Protein AF-A0A821U0D2-F1 (afdb_monomer_lite)

Sequence (69 aa):
TQGCGSNMIRCNIQCRFGFERDPNGCEICRCVEPCQRQQCPTGYQCVVIPEQTQCLQAPCPVPRVECQP

Secondary structure (DSSP, 8-state):
-----S---------TT-EEE-TTS-EEEEE--TTTT--PPTT-EEEEE---S--SSSSPPPPEEEEE-

Foldseek 3Di:
DPPQPPCPPPQPDDALQAFDADPVRHGDNHHDPVCPPDDDPPPWDKDFACFPPDDPDPPGDRTDIDTHD

pLDDT: mean 81.2, std 12.05, range [47.25, 95.75]

InterPro domains:
  IPR004094 Antistasin-like domain [PF02822] (9-31)
  IPR004094 Antistasin-like domain [PS51252] (5-31)
  IPR011061 Hirudin/antistatin [SSF57262] (7-32)

Radius of gyration: 15.73 Å; chains: 1; bounding box: 34×36×37 Å

Structure (mmCIF, N/CA/C/O backbone):
data_AF-A0A821U0D2-F1
#
_entry.id   AF-A0A821U0D2-F1
#
loop_
_atom_site.group_PDB
_atom_site.id
_atom_site.type_symbol
_atom_site.label_atom_id
_atom_site.label_alt_id
_atom_site.label_comp_id
_atom_site.label_asym_id
_atom_site.label_entity_id
_atom_site.label_seq_id
_atom_site.pdbx_PDB_ins_code
_atom_site.Cartn_x
_atom_site.Cartn_y
_atom_site.Cartn_z
_atom_site.occupancy
_atom_site.B_iso_or_equiv
_atom_site.auth_seq_id
_atom_site.auth_comp_id
_atom_site.auth_asym_id
_atom_site.auth_atom_id
_atom_site.pdbx_PDB_model_num
ATOM 1 N N . THR A 1 1 ? 23.655 -1.576 -17.587 1.00 47.25 1 THR A N 1
ATOM 2 C CA . THR A 1 1 ? 22.576 -1.068 -16.715 1.00 47.25 1 THR A CA 1
ATOM 3 C C . THR A 1 1 ? 21.260 -1.354 -17.408 1.00 47.25 1 THR A C 1
ATOM 5 O O . THR A 1 1 ? 21.023 -0.792 -18.467 1.00 47.25 1 THR A O 1
ATOM 8 N N . GLN A 1 2 ? 20.449 -2.296 -16.918 1.00 49.69 2 GLN A N 1
ATOM 9 C CA . GLN A 1 2 ? 19.113 -2.498 -17.493 1.00 49.69 2 GLN A CA 1
ATOM 10 C C . GLN A 1 2 ? 18.232 -1.360 -16.975 1.00 49.69 2 GLN A C 1
ATOM 12 O O . GLN A 1 2 ? 17.771 -1.386 -15.840 1.00 49.69 2 GLN A O 1
ATOM 17 N N . GLY A 1 3 ? 18.157 -0.285 -17.760 1.00 59.81 3 GLY A N 1
ATOM 18 C CA . GLY A 1 3 ? 17.256 0.828 -17.501 1.00 59.81 3 GLY A CA 1
ATOM 19 C C . GLY A 1 3 ? 15.826 0.369 -17.720 1.00 59.81 3 GLY A C 1
ATOM 20 O O . GLY A 1 3 ? 15.572 -0.452 -18.602 1.00 59.81 3 GLY A O 1
ATOM 21 N N . CYS A 1 4 ? 14.913 0.888 -16.905 1.00 71.06 4 CYS A N 1
ATOM 22 C CA . CYS A 1 4 ? 13.497 0.632 -17.067 1.00 71.06 4 CYS A CA 1
ATOM 23 C C . CYS A 1 4 ? 13.080 1.002 -18.490 1.00 71.06 4 CYS A C 1
ATOM 25 O O . CYS A 1 4 ? 13.143 2.174 -18.865 1.00 71.06 4 CYS A O 1
ATOM 27 N N . GLY A 1 5 ? 12.791 -0.013 -19.310 1.00 59.97 5 GLY A N 1
ATOM 28 C CA . GLY A 1 5 ? 12.508 0.159 -20.727 1.00 59.97 5 GLY A CA 1
ATOM 29 C C . GLY A 1 5 ? 11.371 1.153 -20.895 1.00 59.97 5 GLY A C 1
ATOM 30 O O . GLY A 1 5 ? 10.408 1.109 -20.139 1.00 59.97 5 GLY A O 1
ATOM 31 N N . SER A 1 6 ? 11.522 2.049 -21.864 1.00 60.28 6 SER A N 1
ATOM 32 C CA . SER A 1 6 ? 10.725 3.239 -22.174 1.00 60.28 6 SER A CA 1
ATOM 33 C C . SER A 1 6 ? 9.248 2.976 -22.513 1.00 60.28 6 SER A C 1
ATOM 35 O O . SER A 1 6 ? 8.701 3.561 -23.440 1.00 60.28 6 SER A O 1
ATOM 37 N N . ASN A 1 7 ? 8.571 2.100 -21.784 1.00 55.12 7 ASN A N 1
ATOM 38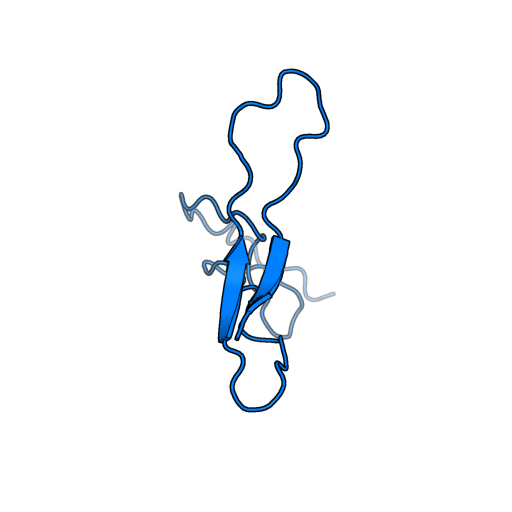 C CA . ASN A 1 7 ? 7.133 2.087 -21.672 1.00 55.12 7 ASN A CA 1
ATOM 39 C C . ASN A 1 7 ? 6.820 2.881 -20.409 1.00 55.12 7 ASN A C 1
ATOM 41 O O . ASN A 1 7 ? 6.617 2.329 -19.334 1.00 55.12 7 ASN A O 1
ATOM 45 N N . MET A 1 8 ? 6.862 4.210 -20.540 1.00 55.38 8 MET A N 1
ATOM 46 C CA . MET A 1 8 ? 6.138 5.092 -19.635 1.00 55.38 8 MET A CA 1
ATOM 47 C C . MET A 1 8 ? 4.701 4.604 -19.699 1.00 55.38 8 MET A C 1
ATOM 49 O O . MET A 1 8 ? 3.986 4.925 -20.650 1.00 55.38 8 MET A O 1
ATOM 53 N N . ILE A 1 9 ? 4.351 3.720 -18.769 1.00 56.94 9 ILE A N 1
ATOM 54 C CA . ILE A 1 9 ? 3.064 3.068 -18.722 1.00 56.94 9 ILE A CA 1
ATOM 55 C C . ILE A 1 9 ? 2.044 4.198 -18.767 1.00 56.94 9 ILE A C 1
ATOM 57 O O . ILE A 1 9 ? 1.910 4.979 -17.826 1.00 56.94 9 ILE A O 1
ATOM 61 N N . ARG A 1 10 ? 1.369 4.340 -19.912 1.00 58.50 10 ARG A N 1
ATOM 62 C CA . ARG A 1 10 ? 0.290 5.310 -20.104 1.00 58.50 10 ARG A CA 1
ATOM 63 C C . ARG A 1 10 ? -0.952 4.788 -19.410 1.00 58.50 10 ARG A C 1
ATOM 65 O O . ARG A 1 10 ? -1.986 4.570 -20.031 1.00 58.50 10 ARG A O 1
ATOM 72 N N . CYS A 1 11 ? -0.832 4.540 -18.117 1.00 67.56 11 CYS A N 1
ATOM 73 C CA . CYS A 1 11 ? -1.970 4.233 -17.293 1.00 67.56 11 CYS A CA 1
ATOM 74 C C . CYS A 1 11 ? -2.477 5.534 -16.712 1.00 67.56 11 CYS A C 1
ATOM 76 O O . CYS A 1 11 ? -1.864 6.130 -15.834 1.00 67.56 11 CYS A O 1
ATOM 78 N N . ASN A 1 12 ? -3.627 5.962 -17.226 1.00 76.19 12 ASN A N 1
ATOM 79 C CA . ASN A 1 12 ? -4.419 7.053 -16.668 1.00 76.1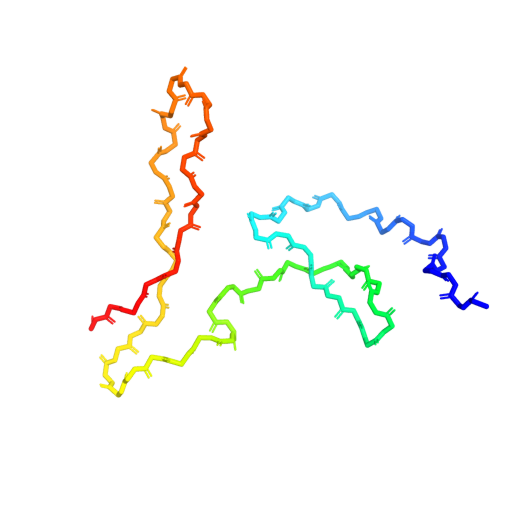9 12 ASN A CA 1
ATOM 80 C C . ASN A 1 12 ? -5.109 6.599 -15.369 1.00 76.19 12 ASN A C 1
ATOM 82 O O . ASN A 1 12 ? -6.319 6.748 -15.215 1.00 76.19 12 ASN A O 1
ATOM 86 N N . ILE A 1 13 ? -4.354 6.001 -14.447 1.00 81.94 13 ILE A N 1
ATOM 87 C CA . ILE A 1 13 ? -4.832 5.659 -13.110 1.00 81.94 13 ILE A CA 1
ATOM 88 C C . ILE A 1 13 ? -4.098 6.530 -12.102 1.00 81.94 13 ILE A C 1
ATOM 90 O O . ILE A 1 13 ? -2.882 6.701 -12.167 1.00 81.94 13 ILE A O 1
ATOM 94 N N . GLN A 1 14 ? -4.847 7.093 -11.162 1.00 81.81 14 GLN A N 1
ATOM 95 C CA . GLN A 1 14 ? -4.270 7.812 -10.037 1.00 81.81 14 GLN A CA 1
ATOM 96 C C . GLN A 1 14 ? -4.182 6.860 -8.850 1.00 81.81 14 GLN A C 1
ATOM 98 O O . GLN A 1 14 ? -5.189 6.515 -8.231 1.00 81.81 14 GLN A O 1
ATOM 103 N N . CYS A 1 15 ? -2.966 6.426 -8.533 1.00 84.56 15 CYS A N 1
ATOM 104 C CA . CYS A 1 15 ? -2.722 5.571 -7.384 1.00 84.56 15 CYS A CA 1
ATOM 105 C C . CYS A 1 15 ? -2.422 6.415 -6.144 1.00 84.56 15 CYS A C 1
ATOM 107 O O . CYS A 1 15 ? -1.386 7.070 -6.066 1.00 84.56 15 CYS A O 1
ATOM 109 N N . ARG A 1 16 ? -3.304 6.351 -5.139 1.00 81.31 16 ARG A N 1
ATOM 110 C CA . ARG A 1 16 ? -3.144 7.083 -3.865 1.00 81.31 16 ARG A CA 1
ATOM 111 C C . ARG A 1 16 ? -1.891 6.682 -3.076 1.00 81.31 16 ARG A C 1
ATOM 113 O O . ARG A 1 16 ? -1.368 7.494 -2.327 1.00 81.31 16 ARG A O 1
ATOM 120 N N . PHE A 1 17 ? -1.420 5.449 -3.262 1.00 83.31 17 PHE A N 1
ATOM 121 C CA . PHE A 1 17 ? -0.269 4.865 -2.561 1.00 83.31 17 PHE A CA 1
ATOM 122 C C . PHE A 1 17 ? 0.927 4.589 -3.487 1.00 83.31 17 PHE A C 1
ATOM 124 O O . PHE A 1 17 ? 1.854 3.880 -3.106 1.00 83.31 17 PHE A O 1
ATOM 131 N N . GLY A 1 18 ? 0.913 5.144 -4.703 1.00 85.50 18 GLY A N 1
ATOM 132 C CA . GLY A 1 18 ? 1.933 4.884 -5.719 1.00 85.50 18 GLY A CA 1
ATOM 133 C C . GLY A 1 18 ? 1.720 3.583 -6.499 1.00 85.50 18 GLY A C 1
ATOM 134 O O . GLY A 1 18 ? 0.716 2.883 -6.328 1.00 85.50 18 GLY A O 1
ATOM 135 N N . PHE A 1 19 ? 2.662 3.292 -7.393 1.00 87.69 19 PHE A N 1
ATOM 136 C CA . PHE A 1 19 ? 2.618 2.153 -8.308 1.00 87.69 19 PHE A CA 1
ATOM 137 C C . PHE A 1 19 ? 3.435 0.973 -7.779 1.00 87.69 19 PHE A C 1
ATOM 139 O O . PHE A 1 19 ? 4.491 1.149 -7.166 1.00 87.69 19 PHE A O 1
ATOM 146 N N . GLU A 1 20 ? 2.941 -0.241 -8.012 1.00 88.06 20 GLU A N 1
ATOM 147 C CA . GLU A 1 20 ? 3.709 -1.457 -7.775 1.00 88.06 20 GLU A CA 1
ATOM 148 C C . GLU A 1 20 ? 4.956 -1.473 -8.657 1.00 88.06 20 GLU A C 1
ATOM 150 O O . GLU A 1 20 ? 4.995 -0.853 -9.721 1.00 88.06 20 GLU A O 1
ATOM 155 N N . ARG A 1 21 ? 5.982 -2.199 -8.209 1.00 85.94 21 ARG A N 1
ATOM 156 C CA . ARG A 1 21 ? 7.234 -2.351 -8.944 1.00 85.94 21 ARG A CA 1
ATOM 157 C C . ARG A 1 21 ? 7.509 -3.812 -9.239 1.00 85.94 21 ARG A C 1
ATOM 159 O O . ARG A 1 21 ? 7.337 -4.653 -8.357 1.00 85.94 21 ARG A O 1
ATOM 166 N N . ASP A 1 22 ? 7.952 -4.102 -10.455 1.00 84.12 22 ASP A N 1
ATOM 167 C CA . ASP A 1 22 ? 8.430 -5.434 -10.812 1.00 84.12 22 ASP A CA 1
ATOM 168 C C . ASP A 1 22 ? 9.820 -5.714 -10.195 1.00 84.12 22 ASP A C 1
ATOM 170 O O . ASP A 1 22 ? 10.439 -4.808 -9.623 1.00 84.12 22 ASP A O 1
ATOM 174 N N . PRO A 1 23 ? 10.334 -6.958 -10.270 1.00 87.31 23 PRO A N 1
ATOM 175 C CA . PRO A 1 23 ? 11.608 -7.347 -9.657 1.00 87.31 23 PRO A CA 1
ATOM 176 C C . PRO A 1 23 ? 12.827 -6.513 -10.081 1.00 87.31 23 PRO A C 1
ATOM 178 O O . PRO A 1 23 ? 13.825 -6.494 -9.364 1.00 87.31 23 PRO A O 1
ATOM 181 N N . ASN A 1 24 ? 12.762 -5.807 -11.212 1.00 82.56 24 ASN A N 1
ATOM 182 C CA . ASN A 1 24 ? 13.820 -4.916 -11.690 1.00 82.56 24 ASN A CA 1
ATOM 183 C C . ASN A 1 24 ? 13.714 -3.493 -11.106 1.00 82.56 24 ASN A C 1
ATOM 185 O O . ASN A 1 24 ? 14.540 -2.637 -11.418 1.00 82.56 24 ASN A O 1
ATOM 189 N N . GLY A 1 25 ? 12.706 -3.219 -10.269 1.00 81.75 25 GLY A N 1
ATOM 190 C CA . GLY A 1 25 ? 12.452 -1.906 -9.664 1.00 81.75 25 GLY A CA 1
ATOM 191 C C . GLY A 1 25 ? 11.659 -0.940 -10.550 1.00 81.75 25 GLY A C 1
ATOM 192 O O . GLY A 1 25 ? 11.491 0.223 -10.190 1.00 81.75 25 GLY A O 1
ATOM 193 N N . CYS A 1 26 ? 11.167 -1.424 -11.684 1.00 84.94 26 CYS A N 1
ATOM 194 C CA . CYS A 1 26 ? 10.350 -0.700 -12.648 1.00 84.94 26 CYS A CA 1
ATOM 195 C C . CYS A 1 26 ? 8.893 -0.603 -12.198 1.00 84.94 26 CYS A C 1
ATOM 197 O O . CYS A 1 26 ? 8.330 -1.593 -11.746 1.00 84.94 26 CYS A O 1
ATOM 199 N N . GLU A 1 27 ? 8.272 0.568 -12.333 1.00 85.12 27 GLU A N 1
ATOM 200 C CA . GLU A 1 27 ? 6.854 0.759 -12.007 1.00 85.12 27 GLU A CA 1
ATOM 201 C C . GLU A 1 27 ? 5.955 0.063 -13.035 1.00 85.12 27 GLU A C 1
ATOM 203 O O . GLU A 1 27 ? 6.146 0.205 -14.244 1.00 85.12 27 GLU A O 1
ATOM 208 N N . ILE A 1 28 ? 4.960 -0.680 -12.551 1.00 84.69 28 ILE A N 1
ATOM 209 C CA . ILE A 1 28 ? 3.957 -1.358 -13.376 1.00 84.69 28 ILE A CA 1
ATOM 210 C C . ILE A 1 28 ? 2.602 -0.640 -13.296 1.00 84.69 28 ILE A C 1
ATOM 212 O O . ILE A 1 28 ? 2.349 0.144 -12.385 1.00 84.69 28 ILE A O 1
ATOM 216 N N . CYS A 1 29 ? 1.693 -0.928 -14.235 1.00 86.38 29 CYS A N 1
ATOM 217 C CA . CYS A 1 29 ? 0.328 -0.379 -14.286 1.00 86.38 29 CYS A CA 1
ATOM 218 C C . CYS A 1 29 ? -0.585 -0.967 -13.194 1.00 86.38 29 CYS A C 1
ATOM 220 O O . CYS A 1 29 ? -1.633 -1.550 -13.472 1.00 86.38 29 CYS A O 1
ATOM 222 N N . ARG A 1 30 ? -0.168 -0.895 -11.937 1.00 85.69 30 ARG A N 1
ATOM 223 C CA . ARG A 1 30 ? -0.912 -1.450 -10.815 1.00 85.69 30 ARG A CA 1
ATOM 224 C C . ARG A 1 30 ? -0.658 -0.590 -9.592 1.00 85.69 30 ARG A C 1
ATOM 226 O O . ARG A 1 30 ? 0.478 -0.205 -9.342 1.00 85.69 30 ARG A O 1
ATOM 233 N N . CYS A 1 31 ? -1.713 -0.251 -8.859 1.00 88.12 31 CYS A N 1
ATOM 234 C CA . CYS A 1 31 ? -1.567 0.520 -7.633 1.00 88.12 31 CYS A CA 1
ATOM 235 C C . CYS A 1 31 ? -1.083 -0.371 -6.499 1.00 88.12 31 CYS A C 1
ATOM 237 O O . CYS A 1 31 ? -1.545 -1.500 -6.368 1.00 88.12 31 CYS A O 1
ATOM 239 N N . VAL A 1 32 ? -0.221 0.177 -5.645 1.00 88.69 32 VAL A N 1
ATOM 240 C CA . VAL A 1 32 ? 0.141 -0.478 -4.390 1.00 88.69 32 VAL A CA 1
ATOM 241 C C . VAL A 1 32 ? -1.112 -0.637 -3.537 1.00 88.69 32 VAL A C 1
ATOM 243 O O . VAL A 1 32 ? -1.763 0.347 -3.175 1.00 88.69 32 VAL A O 1
ATOM 246 N N . GLU A 1 33 ? -1.428 -1.878 -3.189 1.00 89.31 33 GLU A N 1
ATOM 247 C CA . GLU A 1 33 ? -2.425 -2.188 -2.174 1.00 89.31 33 GLU A CA 1
ATOM 248 C C . GLU A 1 33 ? -1.757 -2.108 -0.798 1.00 89.31 33 GLU A C 1
ATOM 250 O O . GLU A 1 33 ? -0.936 -2.958 -0.444 1.00 89.31 33 GLU A O 1
ATOM 255 N N . PRO A 1 34 ? -2.067 -1.089 0.015 1.00 87.69 34 PRO A N 1
ATOM 256 C CA . PRO A 1 34 ? -1.255 -0.786 1.184 1.00 87.69 34 PRO A CA 1
ATOM 257 C C . PRO A 1 34 ? -1.477 -1.805 2.316 1.00 87.69 34 PRO A C 1
ATOM 259 O O . PRO A 1 34 ? -0.619 -1.938 3.180 1.00 87.69 34 PRO A O 1
ATOM 262 N N . CYS A 1 35 ? -2.566 -2.584 2.261 1.00 92.00 35 CYS A N 1
ATOM 263 C CA . CYS A 1 35 ? -2.830 -3.726 3.137 1.00 92.00 35 CYS A CA 1
ATOM 264 C C . CYS A 1 35 ? -2.149 -5.031 2.704 1.00 92.00 35 CYS A C 1
ATOM 266 O O . CYS A 1 35 ? -2.041 -5.950 3.508 1.00 92.00 35 CYS A O 1
ATOM 268 N N . GLN A 1 36 ? -1.648 -5.129 1.469 1.00 89.31 36 GLN A N 1
ATOM 269 C CA . GLN A 1 36 ? -1.081 -6.372 0.931 1.00 89.31 36 GLN A CA 1
ATOM 270 C C . 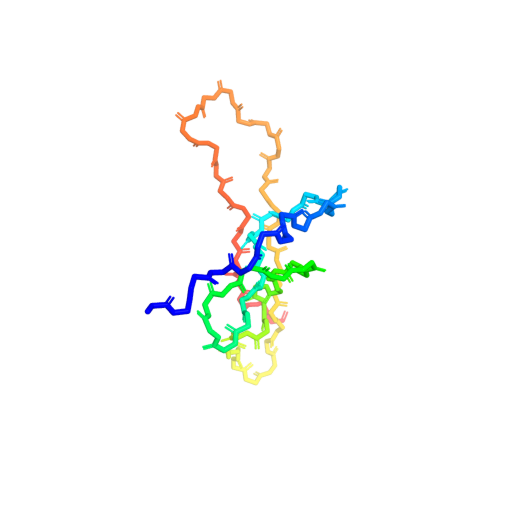GLN A 1 36 ? 0.146 -6.857 1.717 1.00 89.31 36 GLN A C 1
ATOM 272 O O . GLN A 1 36 ? 0.420 -8.052 1.779 1.00 89.31 36 GLN A O 1
ATOM 277 N N . ARG A 1 37 ? 0.898 -5.925 2.313 1.00 83.88 37 ARG A N 1
ATOM 278 C CA . ARG A 1 37 ? 2.105 -6.207 3.108 1.00 83.88 37 ARG A CA 1
ATOM 279 C C . ARG A 1 37 ? 1.897 -6.005 4.611 1.00 83.88 37 ARG A C 1
ATOM 281 O O . ARG A 1 37 ? 2.870 -6.038 5.358 1.00 83.88 37 ARG A O 1
ATOM 288 N N . GLN A 1 38 ? 0.663 -5.765 5.052 1.00 89.25 38 GLN A N 1
ATOM 289 C CA . GLN A 1 38 ? 0.357 -5.480 6.452 1.00 89.25 38 GLN A CA 1
ATOM 290 C C . GLN A 1 38 ? -0.039 -6.759 7.170 1.00 89.25 38 GLN A C 1
ATOM 292 O O . GLN A 1 38 ? -0.931 -7.485 6.738 1.00 89.25 38 GLN A O 1
ATOM 297 N N . GLN A 1 39 ? 0.636 -7.028 8.281 1.00 93.19 39 GLN A N 1
ATOM 298 C CA . GLN A 1 39 ? 0.324 -8.150 9.151 1.00 93.19 39 GLN A CA 1
ATOM 299 C C . GLN A 1 39 ? -0.475 -7.621 10.338 1.00 93.19 39 GLN A C 1
ATOM 301 O O . GLN A 1 39 ? 0.092 -7.041 11.262 1.00 93.19 39 GLN A O 1
ATOM 306 N N . CYS A 1 40 ? -1.794 -7.799 10.294 1.00 93.69 40 CYS A N 1
ATOM 307 C CA . CYS A 1 40 ? -2.657 -7.509 11.433 1.00 93.69 40 C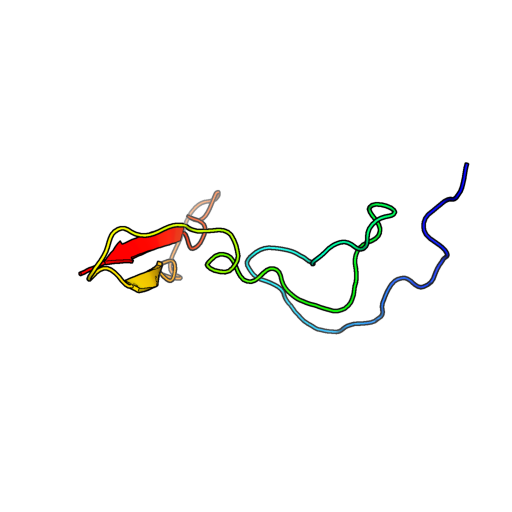YS A CA 1
ATOM 308 C C . CYS A 1 40 ? -2.764 -8.737 12.354 1.00 93.69 40 CYS A C 1
ATOM 310 O O . CYS A 1 40 ? -2.704 -9.873 11.873 1.00 93.69 40 CYS A O 1
ATOM 312 N N . PRO A 1 41 ? -2.910 -8.534 13.674 1.00 94.81 41 PRO A N 1
ATOM 313 C CA . PRO A 1 41 ? -3.149 -9.625 14.614 1.00 94.81 41 PRO A CA 1
ATOM 314 C C . PRO A 1 41 ? -4.480 -10.343 14.334 1.00 94.81 41 PRO A C 1
ATOM 316 O O . PRO A 1 41 ? -5.365 -9.820 13.656 1.00 94.81 41 PRO A O 1
ATOM 319 N N . THR A 1 42 ? -4.633 -11.557 14.870 1.00 94.56 42 THR A N 1
ATOM 320 C CA . THR A 1 42 ? -5.852 -12.361 14.702 1.00 94.56 42 THR A CA 1
ATOM 321 C C . THR A 1 42 ? -7.083 -11.595 15.176 1.00 94.56 42 THR A C 1
ATOM 323 O O . THR A 1 42 ? -7.112 -11.095 16.298 1.00 94.56 42 THR A O 1
ATOM 326 N N . GLY A 1 43 ? -8.108 -11.538 14.325 1.00 93.81 43 GLY A N 1
ATOM 327 C CA . GLY A 1 43 ? -9.343 -10.808 14.607 1.00 93.81 43 GLY A CA 1
ATOM 328 C C . GLY A 1 43 ? -9.299 -9.326 14.242 1.00 93.81 43 GLY A C 1
ATOM 329 O O . GLY A 1 43 ? -10.278 -8.650 14.493 1.00 93.81 43 GLY A O 1
ATOM 330 N N . TYR A 1 44 ? -8.211 -8.830 13.645 1.00 95.75 44 TYR A N 1
ATOM 331 C CA . TYR A 1 44 ? -8.133 -7.467 13.125 1.00 95.75 44 TYR A CA 1
ATOM 332 C C . TYR A 1 44 ? -8.104 -7.477 11.598 1.00 95.75 44 TYR A C 1
ATOM 334 O O . TYR A 1 44 ? -7.404 -8.274 10.967 1.00 95.75 44 TYR A O 1
ATOM 342 N N . GLN A 1 45 ? -8.836 -6.550 10.997 1.00 94.62 45 GLN A N 1
ATOM 343 C CA . GLN A 1 45 ? -8.852 -6.294 9.570 1.00 94.62 45 GLN A CA 1
ATOM 344 C C . GLN A 1 45 ? -7.985 -5.080 9.243 1.00 94.62 45 GLN A C 1
ATOM 346 O O . GLN A 1 45 ? -8.040 -4.036 9.894 1.00 94.62 45 GLN A O 1
ATOM 351 N N . CYS A 1 46 ? -7.175 -5.220 8.197 1.00 94.31 46 CYS A N 1
ATOM 352 C CA . CYS A 1 46 ? -6.442 -4.096 7.647 1.00 94.31 46 CYS A CA 1
ATOM 353 C C . CYS A 1 46 ? -7.407 -3.188 6.887 1.00 94.31 46 CYS A C 1
ATOM 355 O O . CYS A 1 46 ? -8.033 -3.623 5.917 1.00 94.31 46 CYS A O 1
ATOM 357 N N . VAL A 1 47 ? -7.501 -1.930 7.305 1.00 93.06 47 VAL A N 1
ATOM 358 C CA . VAL A 1 47 ? -8.328 -0.928 6.636 1.00 93.06 47 VAL A CA 1
ATOM 359 C C . VAL A 1 47 ? -7.484 0.237 6.144 1.00 93.06 47 VAL A C 1
ATOM 361 O O . VAL A 1 47 ? -6.487 0.637 6.747 1.00 93.06 47 VAL A O 1
ATOM 364 N N . VAL A 1 48 ? -7.916 0.813 5.026 1.00 89.94 48 VAL A N 1
ATOM 365 C CA . VAL A 1 48 ? -7.385 2.082 4.540 1.00 89.94 48 VAL A CA 1
ATOM 366 C C . VAL A 1 48 ? -8.262 3.187 5.096 1.00 89.94 48 VAL A C 1
ATOM 368 O O . VAL A 1 48 ? -9.404 3.339 4.664 1.00 89.94 48 VAL A O 1
ATOM 371 N N . ILE A 1 49 ? -7.731 3.963 6.036 1.00 88.38 49 ILE A N 1
ATOM 372 C CA . ILE A 1 49 ? -8.427 5.124 6.581 1.00 88.38 49 ILE A CA 1
ATOM 373 C C . ILE A 1 49 ? -8.296 6.251 5.549 1.00 88.38 49 ILE A C 1
ATOM 375 O O . ILE A 1 49 ? -7.176 6.730 5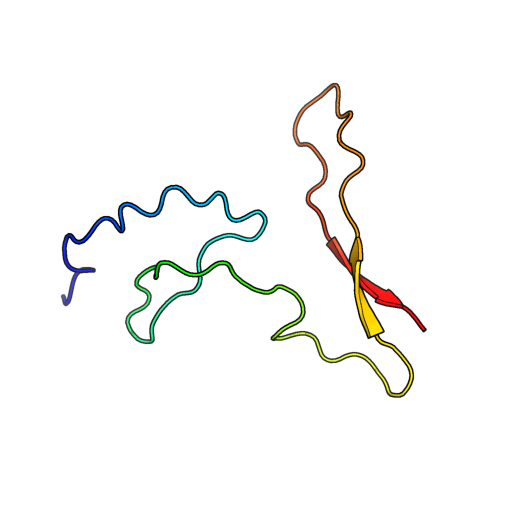.317 1.00 88.38 49 ILE A O 1
ATOM 379 N N . PRO A 1 50 ? -9.399 6.653 4.882 1.00 81.12 50 PRO A N 1
ATOM 380 C CA . PRO A 1 50 ? -9.354 7.752 3.937 1.00 81.12 50 PRO A CA 1
ATOM 381 C C . PRO A 1 50 ? -8.969 9.029 4.681 1.00 81.12 50 PRO A C 1
ATOM 383 O O . PRO A 1 50 ? -9.411 9.282 5.801 1.00 81.12 50 PRO A O 1
ATOM 386 N N . GLU A 1 51 ? -8.133 9.840 4.049 1.00 77.12 51 GLU A N 1
ATOM 387 C CA . GLU A 1 51 ? -7.905 11.190 4.529 1.00 77.12 51 GLU A CA 1
ATOM 388 C C . GLU A 1 51 ? -9.210 11.995 4.413 1.00 77.12 51 GLU A C 1
ATOM 390 O O . GLU A 1 51 ? -9.996 11.810 3.482 1.00 77.12 51 GLU A O 1
ATOM 395 N N . GLN A 1 52 ? -9.455 12.875 5.378 1.00 66.12 52 GLN A N 1
ATOM 396 C CA . GLN A 1 52 ? -10.553 13.827 5.325 1.00 66.12 52 GLN A CA 1
ATOM 397 C C . GLN A 1 52 ? -10.170 14.913 4.308 1.00 66.12 52 GLN A C 1
ATOM 399 O O . GLN A 1 52 ? -9.326 15.755 4.594 1.00 66.12 52 GLN A O 1
ATOM 404 N N . THR A 1 53 ? -10.771 14.860 3.117 1.00 65.56 53 THR A N 1
ATOM 405 C CA . THR A 1 53 ? -10.421 15.591 1.878 1.00 65.56 53 THR A CA 1
ATOM 406 C C . THR A 1 53 ? -10.563 17.130 1.932 1.00 65.56 53 THR A C 1
ATOM 408 O O . THR A 1 53 ? -10.807 17.774 0.915 1.00 65.56 53 THR A O 1
ATOM 411 N N . GLN A 1 54 ? -10.446 17.772 3.094 1.00 69.69 54 GLN A N 1
ATOM 412 C CA . GLN A 1 54 ? -10.542 19.229 3.247 1.00 69.69 54 GLN A CA 1
ATOM 413 C C . GLN A 1 54 ? -9.335 19.778 4.018 1.00 69.69 54 GLN A C 1
ATOM 415 O O . GLN A 1 54 ? -9.466 20.376 5.084 1.00 69.69 54 GLN A O 1
ATOM 420 N N . CYS A 1 55 ? -8.137 19.586 3.465 1.00 77.94 55 CYS A N 1
ATOM 421 C CA . CYS A 1 55 ? -6.939 20.290 3.914 1.00 77.94 55 CYS A CA 1
ATOM 422 C C . CYS A 1 55 ? -6.873 21.673 3.243 1.00 77.94 55 CYS A C 1
ATOM 424 O O . CYS A 1 55 ? -6.807 21.802 2.024 1.00 77.94 55 CYS A O 1
ATOM 426 N N . LEU A 1 56 ? -6.880 22.734 4.048 1.00 79.56 56 LEU A N 1
ATOM 427 C CA . LEU A 1 56 ? -6.702 24.108 3.561 1.00 79.56 56 LEU A CA 1
ATOM 428 C C . LEU A 1 56 ? -5.223 24.464 3.342 1.00 79.56 56 LEU A C 1
ATOM 430 O O . LEU A 1 56 ? -4.918 25.454 2.683 1.00 79.56 56 LEU A O 1
ATOM 434 N N . GLN A 1 57 ? -4.304 23.685 3.921 1.00 81.12 57 GLN A N 1
ATOM 435 C CA . GLN A 1 57 ? -2.867 23.945 3.896 1.00 81.12 57 GLN A CA 1
ATOM 436 C C . GLN A 1 57 ? -2.094 22.642 3.682 1.00 81.12 57 GLN A C 1
ATOM 438 O O . GLN A 1 57 ? -2.438 21.605 4.248 1.00 81.12 57 GLN A O 1
ATOM 443 N N . ALA A 1 58 ? -1.052 22.711 2.853 1.00 80.25 58 ALA A N 1
ATOM 444 C CA . ALA A 1 58 ? -0.155 21.598 2.575 1.00 80.25 58 ALA A CA 1
ATOM 445 C C . ALA A 1 58 ? 0.920 21.465 3.674 1.00 80.25 58 ALA A C 1
ATOM 447 O O . ALA A 1 58 ? 1.352 22.485 4.217 1.00 80.25 58 ALA A O 1
ATOM 448 N N . PRO A 1 59 ? 1.408 20.245 3.963 1.00 81.00 59 PRO A N 1
ATOM 449 C CA . PRO A 1 59 ? 1.056 18.974 3.328 1.00 81.00 59 PRO A CA 1
ATOM 450 C C . PRO A 1 59 ? -0.268 18.402 3.855 1.00 81.00 59 PRO A C 1
ATOM 452 O O . PRO A 1 59 ? -0.484 18.303 5.060 1.00 81.00 59 PRO A O 1
ATOM 455 N N . CYS A 1 60 ? -1.141 18.002 2.934 1.00 76.44 60 CYS A N 1
ATOM 456 C CA . CYS A 1 60 ? -2.373 17.296 3.265 1.00 76.44 60 CYS A CA 1
ATOM 457 C C . CYS A 1 60 ? -2.034 15.933 3.884 1.00 76.44 60 CYS A C 1
ATOM 459 O O . CYS A 1 60 ? -1.099 15.278 3.397 1.00 76.44 60 CYS A O 1
ATOM 461 N N . PRO A 1 61 ? -2.703 15.511 4.971 1.00 78.81 61 PRO A N 1
ATOM 462 C CA . PRO A 1 61 ? -2.540 14.154 5.461 1.00 78.81 61 PRO A CA 1
ATOM 463 C C . PRO A 1 61 ? -2.683 13.095 4.344 1.00 78.81 61 PRO A C 1
ATOM 465 O O . PRO A 1 61 ? -3.467 13.167 3.414 1.00 78.81 61 PRO A O 1
ATOM 468 N N . VAL A 1 62 ? -1.867 12.052 4.379 1.00 79.88 62 VAL A N 1
ATOM 469 C CA . VAL A 1 62 ? -2.031 10.947 3.425 1.00 79.88 62 VAL A CA 1
ATOM 470 C C . VAL A 1 62 ? -2.979 9.915 4.028 1.00 79.88 62 VAL A C 1
ATOM 472 O O . VAL A 1 62 ? -2.987 9.751 5.257 1.00 79.88 62 VAL A O 1
ATOM 475 N N . PRO A 1 63 ? -3.787 9.211 3.212 1.00 84.25 63 PRO A N 1
ATOM 476 C CA . PRO A 1 63 ? -4.555 8.083 3.711 1.00 84.25 63 PRO A CA 1
ATOM 477 C C . PRO A 1 63 ? -3.587 7.093 4.362 1.00 84.25 63 PRO A C 1
ATOM 479 O O . PRO A 1 63 ? -2.508 6.818 3.832 1.00 84.25 63 PRO A O 1
ATOM 482 N N . ARG A 1 64 ? -3.947 6.601 5.546 1.00 87.19 64 ARG A N 1
ATOM 483 C CA . ARG A 1 64 ? -3.090 5.721 6.350 1.00 87.19 64 ARG A CA 1
ATOM 484 C C . ARG A 1 64 ? -3.699 4.338 6.449 1.00 87.19 64 ARG A C 1
ATOM 486 O O . ARG A 1 64 ? -4.898 4.163 6.244 1.00 87.19 64 ARG A O 1
ATOM 493 N N . VAL A 1 65 ? -2.860 3.367 6.772 1.00 90.62 65 VAL A N 1
ATOM 494 C CA . VAL A 1 65 ? -3.303 2.003 7.033 1.00 90.62 65 VAL A CA 1
ATOM 495 C C . VAL A 1 65 ? -3.330 1.766 8.526 1.00 90.62 65 VAL A C 1
ATOM 497 O O . VAL A 1 65 ? -2.375 2.119 9.216 1.00 90.62 65 VAL A O 1
ATOM 500 N N . GLU A 1 66 ? -4.407 1.161 9.004 1.00 92.38 66 GLU A N 1
ATOM 501 C CA . GLU A 1 66 ? -4.559 0.803 10.407 1.00 92.38 66 GLU A CA 1
ATOM 502 C C . GLU A 1 66 ? -5.201 -0.583 10.518 1.00 92.38 66 GLU A C 1
ATOM 504 O O . GLU A 1 66 ? -6.000 -0.984 9.668 1.00 92.38 66 GLU A O 1
ATOM 509 N N . CYS A 1 67 ? -4.826 -1.330 11.554 1.00 94.75 67 CYS A N 1
ATOM 510 C CA . CYS A 1 67 ? -5.494 -2.577 11.899 1.00 94.75 67 CYS A CA 1
ATOM 511 C C . CYS A 1 67 ? -6.656 -2.239 12.830 1.00 94.75 6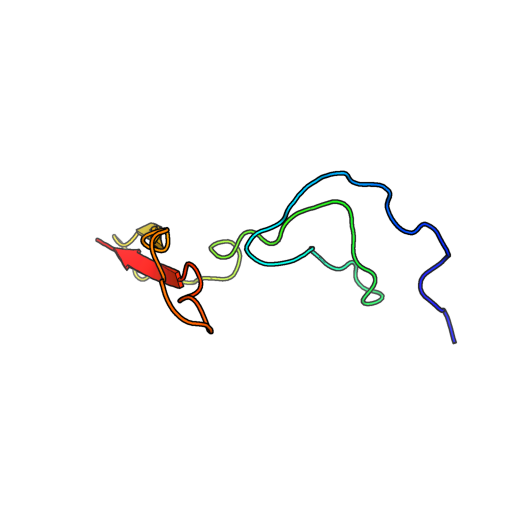7 CYS A C 1
ATOM 513 O O . CYS A 1 67 ? -6.431 -1.762 13.944 1.00 94.75 67 CYS A O 1
ATOM 515 N N . GLN A 1 68 ? -7.880 -2.500 12.388 1.00 93.19 68 GLN A N 1
ATOM 516 C CA . GLN A 1 68 ? -9.087 -2.321 13.191 1.00 93.19 68 GLN A CA 1
ATOM 517 C C . GLN A 1 68 ? -9.685 -3.689 13.539 1.00 93.19 68 GLN A C 1
ATOM 519 O O . GLN A 1 68 ? -9.594 -4.587 12.707 1.00 93.19 68 GLN A O 1
ATOM 524 N N . PRO A 1 69 ? -10.217 -3.884 14.756 1.00 91.31 69 PRO A N 1
ATOM 525 C CA . PRO A 1 69 ? -10.888 -5.125 15.143 1.00 91.31 69 PRO A CA 1
ATOM 526 C C . PRO A 1 69 ? -12.200 -5.343 14.374 1.00 91.31 69 PRO A C 1
ATOM 528 O O . PRO A 1 69 ? -12.807 -4.336 13.941 1.00 91.31 69 PRO A O 1
#

Organism: NCBI:txid392032